Protein AF-T1C3N8-F1 (afdb_monomer_lite)

Secondary structure (DSSP, 8-state):
----HHHHHHHHHHHHHHS-TT--EEEEEE----TT-TTSSTTTSHHHHHHHHT-TTEEEEEEPTT-GGG-HHHHHHHHHIIIIITT---SSHHHHHHHHHHHHHHHTTSPPP-

Organism: NCBI:txid410659

pLDDT: mean 84.7, std 13.04, range [49.56, 96.69]

Sequence (114 aa):
QRHTHAEWLKFLRKIDRETPKDRTLHLIADHYDRRKSPWDATHKHPAAQEWLTKHPRFNMHFTPTSASWLNMVERFFRDITTERLRRGVFTSVSELVAAIDAYVAHHNTDPKPF

Structure (mmCIF, N/CA/C/O backbone):
data_AF-T1C3N8-F1
#
_entry.id   AF-T1C3N8-F1
#
loop_
_atom_site.group_PDB
_atom_site.id
_atom_site.type_symbol
_atom_site.label_atom_id
_atom_site.label_alt_id
_atom_site.label_comp_id
_atom_site.label_asym_id
_atom_site.label_entity_id
_atom_site.label_seq_id
_atom_site.pdbx_PDB_ins_code
_atom_site.Cartn_x
_atom_site.Cartn_y
_atom_site.Cartn_z
_atom_site.occupancy
_atom_site.B_iso_or_equiv
_atom_site.auth_seq_id
_atom_site.auth_comp_id
_atom_site.auth_asym_id
_atom_site.auth_atom_id
_atom_site.pdbx_PDB_model_num
ATOM 1 N N . GLN A 1 1 ? 8.942 10.119 9.741 1.00 51.97 1 GLN A N 1
ATOM 2 C CA . GLN A 1 1 ? 9.191 8.914 8.920 1.00 51.97 1 GLN A CA 1
ATOM 3 C C . GLN A 1 1 ? 9.362 9.372 7.472 1.00 51.97 1 GLN A C 1
ATOM 5 O O . GLN A 1 1 ? 8.547 10.167 7.020 1.00 51.97 1 GLN A O 1
ATOM 10 N N . ARG A 1 2 ? 10.459 9.026 6.785 1.00 55.00 2 ARG A N 1
ATOM 11 C CA . ARG A 1 2 ? 10.688 9.437 5.385 1.00 55.00 2 ARG A CA 1
ATOM 12 C C . ARG A 1 2 ? 10.272 8.283 4.483 1.00 55.00 2 ARG A C 1
ATOM 14 O O . ARG A 1 2 ? 10.898 7.244 4.573 1.00 55.00 2 ARG A O 1
ATOM 21 N N . HIS A 1 3 ? 9.277 8.485 3.623 1.00 65.88 3 HIS A N 1
ATOM 22 C CA . HIS A 1 3 ? 8.924 7.520 2.580 1.00 65.88 3 HIS A CA 1
ATOM 23 C C . HIS A 1 3 ? 10.045 7.475 1.535 1.00 65.88 3 HIS A C 1
ATOM 25 O O . HIS A 1 3 ? 10.221 8.434 0.778 1.00 65.88 3 HIS A O 1
ATOM 31 N N . THR A 1 4 ? 10.833 6.401 1.531 1.00 80.19 4 THR A N 1
ATOM 32 C CA . THR A 1 4 ? 11.994 6.241 0.639 1.00 80.19 4 THR A CA 1
ATOM 33 C C . THR A 1 4 ? 11.698 5.319 -0.545 1.00 80.19 4 THR A C 1
ATOM 35 O O . THR A 1 4 ? 10.817 4.461 -0.494 1.00 80.19 4 THR A O 1
ATOM 38 N N . HIS A 1 5 ? 12.482 5.443 -1.620 1.00 80.38 5 HIS A N 1
ATOM 39 C CA . HIS A 1 5 ? 12.428 4.497 -2.743 1.00 80.38 5 HIS A CA 1
ATOM 40 C C . HIS A 1 5 ? 12.791 3.061 -2.307 1.00 80.38 5 HIS A C 1
ATOM 42 O O . HIS A 1 5 ? 12.305 2.094 -2.889 1.00 80.38 5 HIS A O 1
ATOM 48 N N . ALA A 1 6 ? 13.614 2.907 -1.262 1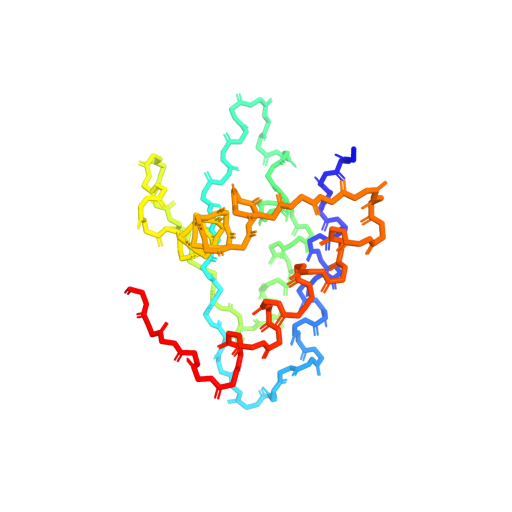.00 85.00 6 ALA A N 1
ATOM 49 C CA . ALA A 1 6 ? 13.992 1.608 -0.713 1.00 85.00 6 ALA A CA 1
ATOM 50 C C . ALA A 1 6 ? 12.799 0.890 -0.059 1.00 85.00 6 ALA A C 1
ATOM 52 O O . ALA A 1 6 ? 12.607 -0.309 -0.271 1.00 85.00 6 ALA A O 1
ATOM 53 N N . GLU A 1 7 ? 11.967 1.621 0.688 1.00 85.56 7 GLU A N 1
ATOM 54 C CA . GLU A 1 7 ? 10.720 1.094 1.254 1.00 85.56 7 GLU A CA 1
ATOM 55 C C . GLU A 1 7 ? 9.713 0.745 0.158 1.00 85.56 7 GLU A C 1
ATOM 57 O O . GLU A 1 7 ? 9.102 -0.322 0.214 1.00 85.56 7 GLU A O 1
ATOM 62 N N . TRP A 1 8 ? 9.602 1.583 -0.878 1.00 86.25 8 TRP A N 1
ATOM 63 C CA . TRP A 1 8 ? 8.763 1.296 -2.043 1.00 86.25 8 TRP A CA 1
ATOM 64 C C . TRP A 1 8 ? 9.177 -0.005 -2.743 1.00 86.25 8 TRP A C 1
ATOM 66 O O . TRP A 1 8 ? 8.357 -0.893 -2.962 1.00 86.25 8 TRP A O 1
ATOM 76 N N . LEU A 1 9 ? 10.472 -0.188 -3.003 1.00 91.12 9 LEU A N 1
ATOM 77 C CA . LEU A 1 9 ? 10.997 -1.432 -3.569 1.00 91.12 9 LEU A CA 1
ATOM 78 C C . LEU A 1 9 ? 10.781 -2.641 -2.649 1.00 91.12 9 LEU A C 1
ATOM 80 O O . LEU A 1 9 ? 10.482 -3.737 -3.123 1.00 91.12 9 LEU A O 1
ATOM 84 N N . LYS A 1 10 ? 10.929 -2.473 -1.327 1.00 92.56 10 LYS A N 1
ATOM 85 C CA . LYS A 1 10 ? 10.626 -3.533 -0.352 1.00 92.56 10 LYS A CA 1
ATOM 86 C C . LYS A 1 10 ? 9.151 -3.934 -0.422 1.00 92.56 10 LYS A C 1
ATOM 88 O O . LYS A 1 10 ? 8.852 -5.123 -0.336 1.00 92.56 10 LYS A O 1
ATOM 93 N N . PHE A 1 11 ? 8.259 -2.967 -0.613 1.00 90.69 11 PHE A N 1
ATOM 94 C CA . PHE A 1 11 ? 6.831 -3.201 -0.778 1.00 90.69 11 PHE A CA 1
ATOM 95 C C . PHE A 1 11 ? 6.507 -3.925 -2.092 1.00 90.69 11 PHE A C 1
ATOM 97 O O . PHE A 1 11 ? 5.845 -4.958 -2.055 1.00 90.69 11 PHE A O 1
ATOM 104 N N . LEU A 1 12 ? 7.059 -3.484 -3.226 1.00 93.50 12 LEU A N 1
ATOM 105 C CA . LEU A 1 12 ? 6.882 -4.169 -4.513 1.00 93.50 12 LEU A CA 1
ATOM 106 C C . LEU A 1 12 ? 7.356 -5.630 -4.467 1.00 93.50 12 LEU A C 1
ATOM 108 O O . LEU A 1 12 ? 6.638 -6.533 -4.892 1.00 93.50 12 LEU A O 1
ATOM 112 N N . ARG A 1 13 ? 8.518 -5.891 -3.853 1.00 95.44 13 ARG A N 1
ATOM 113 C CA . ARG A 1 13 ? 9.018 -7.260 -3.633 1.00 95.44 13 ARG A CA 1
ATOM 114 C C . ARG A 1 13 ? 8.119 -8.091 -2.717 1.00 95.44 13 ARG A C 1
ATOM 116 O O . ARG A 1 13 ? 8.030 -9.304 -2.888 1.00 95.44 13 ARG A O 1
ATOM 123 N N . LYS A 1 14 ? 7.478 -7.463 -1.726 1.00 96.25 14 LYS A N 1
ATOM 124 C CA . LYS A 1 14 ? 6.507 -8.134 -0.853 1.00 96.25 14 LYS A CA 1
ATOM 125 C C . LYS A 1 14 ? 5.285 -8.575 -1.661 1.00 96.25 14 LYS A C 1
ATOM 127 O O . LYS A 1 14 ? 4.956 -9.756 -1.624 1.00 96.25 14 LYS A O 1
ATOM 132 N N . ILE A 1 15 ? 4.694 -7.664 -2.440 1.00 94.94 15 ILE A N 1
ATOM 133 C CA . ILE A 1 15 ? 3.564 -7.970 -3.332 1.00 94.94 15 ILE A CA 1
ATOM 134 C C . ILE A 1 15 ? 3.941 -9.086 -4.304 1.00 94.94 15 ILE A C 1
ATOM 136 O O . ILE A 1 15 ? 3.178 -10.032 -4.479 1.00 94.94 15 ILE A O 1
ATOM 140 N N . ASP A 1 16 ? 5.127 -9.013 -4.913 1.00 95.50 16 ASP A N 1
ATOM 141 C CA . ASP A 1 16 ? 5.554 -10.028 -5.872 1.00 95.50 16 ASP A CA 1
ATOM 142 C C . ASP A 1 16 ? 5.636 -11.429 -5.247 1.00 95.50 16 ASP A C 1
ATOM 144 O O . ASP A 1 16 ? 5.314 -12.418 -5.903 1.00 95.50 16 ASP A O 1
ATOM 148 N N . ARG A 1 17 ? 6.052 -11.531 -3.983 1.00 96.44 17 ARG A N 1
ATOM 149 C CA . ARG A 1 17 ? 6.125 -12.806 -3.259 1.00 96.44 17 ARG A CA 1
ATOM 150 C C . ARG A 1 17 ? 4.752 -13.321 -2.824 1.00 96.44 17 ARG A C 1
ATOM 152 O O . ARG A 1 17 ? 4.545 -14.527 -2.825 1.00 96.44 17 ARG A O 1
ATOM 159 N N . GLU A 1 18 ? 3.857 -12.429 -2.416 1.00 96.31 18 GLU A N 1
ATOM 160 C CA . GLU A 1 18 ? 2.587 -12.785 -1.762 1.00 96.31 18 GLU A CA 1
ATOM 161 C C . GLU A 1 18 ? 1.418 -12.955 -2.741 1.00 96.31 18 GLU A C 1
ATOM 163 O O . GLU A 1 18 ? 0.344 -13.400 -2.349 1.00 96.31 18 GLU A O 1
ATOM 168 N N . THR A 1 19 ? 1.623 -12.646 -4.021 1.00 95.44 19 THR A N 1
ATOM 169 C CA . THR A 1 19 ? 0.621 -12.829 -5.078 1.00 95.44 19 THR A CA 1
ATOM 170 C C . THR A 1 19 ? 0.979 -14.008 -5.990 1.00 95.44 19 THR A C 1
ATOM 172 O O . THR A 1 19 ? 2.162 -14.196 -6.301 1.00 95.44 19 THR A O 1
ATOM 175 N N . PRO A 1 20 ? -0.009 -14.787 -6.479 1.00 96.12 20 PRO A N 1
ATOM 176 C CA . PRO A 1 20 ? 0.242 -15.862 -7.439 1.00 96.12 20 PRO A CA 1
ATOM 177 C C . PRO A 1 20 ? 1.000 -15.362 -8.677 1.00 96.12 20 PRO A C 1
ATOM 179 O O . PRO A 1 20 ? 0.734 -14.265 -9.177 1.00 96.12 20 PRO A O 1
ATOM 182 N N . LYS A 1 21 ? 1.982 -16.140 -9.150 1.00 93.94 21 LYS A N 1
ATOM 183 C CA . LYS A 1 21 ? 2.936 -15.718 -10.196 1.00 93.94 21 LYS A CA 1
ATOM 184 C C . LYS A 1 21 ? 2.318 -15.590 -11.590 1.00 93.94 21 LYS A C 1
ATOM 186 O O . LYS A 1 21 ? 2.826 -14.827 -12.402 1.00 93.94 21 LYS A O 1
ATOM 191 N N . ASP A 1 22 ? 1.223 -16.296 -11.836 1.00 95.00 22 ASP A N 1
ATOM 192 C CA . ASP A 1 22 ? 0.442 -16.307 -13.076 1.00 95.00 22 ASP A CA 1
ATOM 193 C C . ASP A 1 22 ? -0.496 -15.096 -13.219 1.00 95.00 22 ASP A C 1
ATOM 195 O O . ASP A 1 22 ? -1.171 -14.946 -14.236 1.00 95.00 22 ASP A O 1
ATOM 199 N N . ARG A 1 23 ? -0.554 -14.214 -12.213 1.00 95.38 23 ARG A N 1
ATOM 200 C CA . ARG A 1 23 ? -1.441 -13.048 -12.216 1.00 95.38 23 ARG A CA 1
ATOM 201 C C . ARG A 1 23 ? -0.723 -11.785 -12.666 1.00 95.38 23 ARG A C 1
ATOM 203 O O . ARG A 1 23 ? 0.347 -11.438 -12.155 1.00 95.38 23 ARG A O 1
ATOM 210 N N . THR A 1 24 ? -1.389 -11.066 -13.563 1.00 96.69 24 THR A N 1
ATOM 211 C CA . THR A 1 24 ? -1.109 -9.661 -13.854 1.00 96.69 24 THR A CA 1
ATOM 212 C C . THR A 1 24 ? -1.594 -8.802 -12.693 1.00 96.69 24 THR A C 1
ATOM 214 O O . THR A 1 24 ? -2.717 -8.953 -12.214 1.00 96.69 24 THR A O 1
ATOM 217 N N . LEU A 1 25 ? -0.744 -7.890 -12.241 1.00 96.06 25 LEU A N 1
ATOM 218 C CA . LEU A 1 25 ? -0.988 -6.998 -11.121 1.00 96.06 25 LEU A CA 1
ATOM 219 C C . LEU A 1 25 ? -1.171 -5.578 -11.643 1.00 96.06 25 LEU A C 1
ATOM 221 O O . LEU A 1 25 ? -0.283 -5.030 -12.291 1.00 96.06 25 LEU A O 1
ATOM 225 N N . HIS A 1 26 ? -2.316 -4.978 -11.335 1.00 93.06 26 HIS A N 1
ATOM 226 C CA . HIS A 1 26 ? -2.603 -3.578 -11.625 1.00 93.06 26 HIS A CA 1
ATOM 227 C C . HIS A 1 26 ? -2.507 -2.797 -10.319 1.00 93.06 26 HIS A C 1
ATOM 229 O O . HIS A 1 26 ? -3.356 -2.941 -9.442 1.00 93.06 26 HIS A O 1
ATOM 235 N N . LEU A 1 27 ? -1.450 -2.002 -10.167 1.00 90.06 27 LEU A N 1
ATOM 236 C CA . LEU A 1 27 ? -1.238 -1.183 -8.980 1.00 90.06 27 LEU A CA 1
ATOM 237 C C . LEU A 1 27 ? -1.717 0.226 -9.273 1.00 90.06 27 LEU A C 1
ATOM 239 O O . LEU A 1 27 ? -1.170 0.893 -10.145 1.00 90.06 27 LEU A O 1
ATOM 243 N N . ILE A 1 28 ? -2.723 0.670 -8.531 1.00 86.06 28 ILE A N 1
ATOM 244 C CA . ILE A 1 28 ? -3.217 2.041 -8.588 1.00 86.06 28 ILE A CA 1
ATOM 245 C C . ILE A 1 28 ? -2.562 2.797 -7.434 1.00 86.06 28 ILE A C 1
ATOM 247 O O . ILE A 1 28 ? -2.764 2.450 -6.272 1.00 86.06 28 ILE A O 1
ATOM 251 N N . ALA A 1 29 ? -1.751 3.797 -7.755 1.00 83.19 29 ALA A N 1
ATOM 252 C CA . ALA A 1 29 ? -1.086 4.665 -6.791 1.00 83.19 29 ALA A CA 1
ATOM 253 C C . ALA A 1 29 ? -1.519 6.118 -7.005 1.00 83.19 29 ALA A C 1
ATOM 255 O O . ALA A 1 29 ? -1.961 6.498 -8.090 1.00 83.19 29 ALA A O 1
ATOM 256 N N . ASP A 1 30 ? -1.391 6.954 -5.981 1.00 77.38 30 ASP A N 1
ATOM 257 C CA . ASP A 1 30 ? -1.602 8.384 -6.144 1.00 77.38 30 ASP A CA 1
ATOM 258 C C . ASP A 1 30 ? -0.450 9.015 -6.941 1.00 77.38 30 ASP A C 1
ATOM 260 O O . ASP A 1 30 ? 0.715 8.613 -6.832 1.00 77.38 30 ASP A O 1
ATOM 264 N N . HIS A 1 31 ? -0.754 10.018 -7.772 1.00 69.62 31 HIS A N 1
ATOM 265 C CA . HIS A 1 31 ? 0.289 10.836 -8.392 1.00 69.62 31 HIS A CA 1
ATOM 266 C C . HIS A 1 31 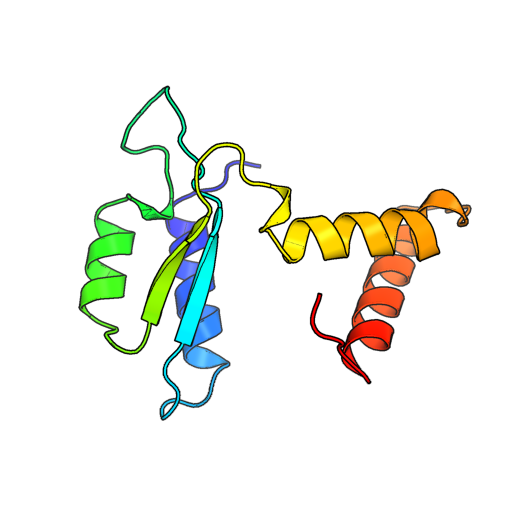? 0.872 11.786 -7.338 1.00 69.62 31 HIS A C 1
ATOM 268 O O . HIS A 1 31 ? 0.564 12.979 -7.281 1.00 69.62 31 HIS A O 1
ATOM 274 N N . TYR A 1 32 ? 1.711 11.230 -6.464 1.00 63.22 32 TYR A N 1
ATOM 275 C CA . TYR A 1 32 ? 2.457 11.989 -5.474 1.00 63.22 32 TYR A CA 1
ATOM 276 C C . TYR A 1 32 ? 3.562 12.799 -6.168 1.00 63.22 32 TYR A C 1
ATOM 278 O O . TYR A 1 32 ? 4.718 12.381 -6.272 1.00 63.22 32 TYR A O 1
ATOM 286 N N . ASP A 1 33 ? 3.183 13.964 -6.692 1.00 55.94 33 ASP A N 1
ATOM 287 C CA . ASP A 1 33 ? 4.099 14.928 -7.289 1.00 55.94 33 ASP A CA 1
ATOM 288 C C . ASP A 1 33 ? 4.668 15.853 -6.211 1.00 55.94 33 ASP A C 1
ATOM 290 O O . ASP A 1 33 ? 4.083 16.877 -5.833 1.00 55.94 33 ASP A O 1
ATOM 294 N N . ARG A 1 34 ? 5.847 15.502 -5.693 1.00 55.09 34 ARG A N 1
ATOM 295 C CA . 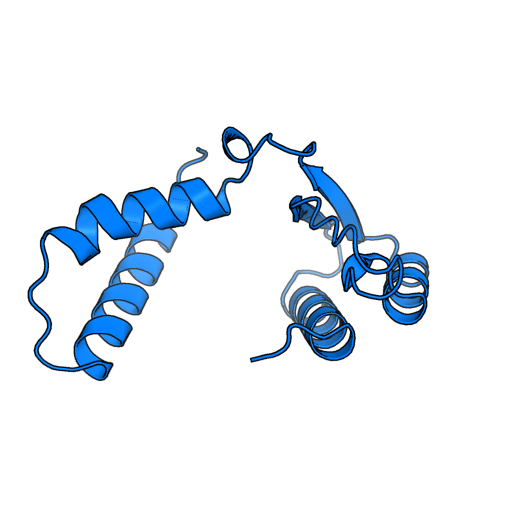ARG A 1 34 ? 6.656 16.483 -4.977 1.00 55.09 34 ARG A CA 1
ATOM 296 C C . ARG A 1 34 ? 7.213 17.460 -6.002 1.00 55.09 34 ARG A C 1
ATOM 298 O O . ARG A 1 34 ? 8.307 17.262 -6.519 1.00 55.09 34 ARG A O 1
ATOM 305 N N . ARG A 1 35 ? 6.536 18.603 -6.136 1.00 51.66 35 ARG A N 1
ATOM 306 C CA . ARG A 1 35 ? 7.000 19.825 -6.831 1.00 51.66 35 ARG A CA 1
ATOM 307 C C . ARG A 1 35 ? 8.381 20.352 -6.380 1.00 51.66 35 ARG A C 1
ATOM 309 O O . ARG A 1 35 ? 8.775 21.439 -6.778 1.00 51.66 35 ARG A O 1
ATOM 316 N N . LYS A 1 36 ? 9.100 19.638 -5.506 1.00 50.94 36 LYS A N 1
ATOM 317 C CA . LYS A 1 36 ? 10.410 20.012 -4.970 1.00 50.94 36 LYS A CA 1
ATOM 318 C C . LYS A 1 36 ? 11.575 19.209 -5.562 1.00 50.94 36 LYS A C 1
ATOM 320 O O . LYS A 1 36 ? 12.686 19.720 -5.518 1.00 50.94 36 LYS A O 1
ATOM 325 N N . SER A 1 37 ? 11.353 18.021 -6.140 1.00 51.38 37 SER A N 1
ATOM 326 C CA . SER A 1 37 ? 12.404 17.270 -6.848 1.00 51.38 37 SER A CA 1
ATOM 327 C C . SER A 1 37 ? 11.833 16.065 -7.615 1.00 51.38 37 SER A C 1
ATOM 329 O O . SER A 1 37 ? 11.102 15.268 -7.019 1.00 51.38 37 SER A O 1
ATOM 331 N N . PRO A 1 38 ? 12.215 15.845 -8.890 1.00 52.69 38 PRO A N 1
ATOM 332 C CA . PRO A 1 38 ? 11.831 14.646 -9.643 1.00 52.69 38 PRO A CA 1
ATOM 333 C C . PRO A 1 38 ? 12.346 13.335 -9.014 1.00 52.69 38 PRO A C 1
ATOM 335 O O . PRO A 1 38 ? 11.813 12.267 -9.308 1.00 52.69 38 PRO A O 1
ATOM 338 N N . TRP A 1 39 ? 13.326 13.408 -8.106 1.00 49.56 39 TRP A N 1
ATOM 339 C CA . TRP A 1 39 ? 13.894 12.261 -7.386 1.00 49.56 39 TRP A CA 1
ATOM 340 C C . TRP A 1 39 ? 13.156 11.917 -6.085 1.00 49.56 39 TRP A C 1
ATOM 342 O O . TRP A 1 39 ? 13.365 10.839 -5.527 1.00 49.56 39 TRP A O 1
ATOM 352 N N . ASP A 1 40 ? 12.278 12.804 -5.601 1.00 54.84 40 ASP A N 1
ATOM 353 C CA . ASP A 1 40 ? 11.583 12.616 -4.322 1.00 54.84 40 ASP A CA 1
ATOM 354 C C . ASP A 1 40 ? 10.280 11.813 -4.451 1.00 54.84 40 ASP A C 1
ATOM 356 O O . ASP A 1 40 ? 9.664 11.465 -3.437 1.00 54.84 40 ASP A O 1
ATOM 360 N N . ALA A 1 41 ? 9.849 11.521 -5.681 1.00 66.25 41 ALA A N 1
ATOM 361 C CA . ALA A 1 41 ? 8.752 10.606 -5.955 1.00 66.25 41 ALA A CA 1
ATOM 362 C C . ALA A 1 41 ? 9.295 9.169 -5.977 1.00 66.25 41 ALA A C 1
ATOM 364 O O . ALA A 1 41 ? 9.994 8.755 -6.902 1.00 66.25 41 ALA A O 1
ATOM 365 N N . THR A 1 42 ? 8.965 8.390 -4.946 1.00 74.88 42 THR A N 1
ATOM 366 C CA . THR A 1 42 ? 9.490 7.030 -4.718 1.00 74.88 42 THR A CA 1
ATOM 367 C C . THR A 1 42 ? 9.274 6.079 -5.898 1.00 74.88 42 THR A C 1
ATOM 369 O O . THR A 1 42 ? 10.131 5.238 -6.165 1.00 74.88 42 THR A O 1
ATOM 372 N N . HIS A 1 43 ? 8.172 6.246 -6.634 1.00 74.00 43 HIS A N 1
ATOM 373 C CA . HIS A 1 43 ? 7.843 5.462 -7.824 1.00 74.00 43 HIS A CA 1
ATOM 374 C C . HIS A 1 43 ? 8.544 5.953 -9.103 1.00 74.00 43 HIS A C 1
ATOM 376 O O . HIS A 1 43 ? 8.652 5.179 -10.047 1.00 74.00 43 HIS A O 1
ATOM 382 N N . LYS A 1 44 ? 9.049 7.195 -9.155 1.00 76.81 44 LYS A N 1
ATOM 383 C CA . LYS A 1 44 ? 9.800 7.741 -10.308 1.00 76.81 44 LYS A CA 1
ATOM 384 C C . LYS A 1 44 ? 11.310 7.497 -10.202 1.00 76.81 44 LYS A C 1
ATOM 386 O O . LYS A 1 44 ? 12.038 7.721 -11.163 1.00 76.81 44 LYS A O 1
ATOM 391 N N . HIS A 1 45 ? 11.789 7.022 -9.051 1.00 84.31 45 HIS A N 1
ATOM 392 C CA . HIS A 1 45 ? 13.207 6.760 -8.821 1.00 84.31 45 HIS A CA 1
ATOM 393 C C . HIS A 1 45 ? 13.761 5.701 -9.803 1.00 84.31 45 HIS A C 1
ATOM 395 O O . HIS A 1 45 ? 13.113 4.664 -9.978 1.00 84.31 45 HIS A O 1
ATOM 401 N N . PRO A 1 46 ? 14.973 5.872 -10.375 1.00 88.19 46 PRO A N 1
ATOM 402 C CA . PRO A 1 46 ? 15.528 4.955 -11.378 1.00 88.19 46 PRO A CA 1
ATOM 403 C C . PRO A 1 46 ? 15.535 3.489 -10.950 1.00 88.19 46 PRO A C 1
ATOM 405 O O . PRO A 1 46 ? 15.086 2.632 -11.695 1.00 88.19 46 PRO A O 1
ATOM 408 N N . ALA A 1 47 ? 15.946 3.204 -9.711 1.00 88.94 47 ALA A N 1
ATOM 409 C CA . ALA A 1 47 ? 15.941 1.837 -9.183 1.00 88.94 47 ALA A CA 1
ATOM 410 C C . ALA A 1 47 ? 14.532 1.207 -9.122 1.00 88.94 47 ALA A C 1
ATOM 412 O O . ALA A 1 47 ? 14.387 -0.002 -9.285 1.00 88.94 47 ALA A O 1
ATOM 413 N N . ALA A 1 48 ? 13.488 2.011 -8.881 1.00 88.19 48 ALA A N 1
ATOM 414 C CA . ALA A 1 48 ? 12.106 1.533 -8.902 1.00 88.19 48 ALA A CA 1
ATOM 415 C C . ALA A 1 48 ? 11.639 1.2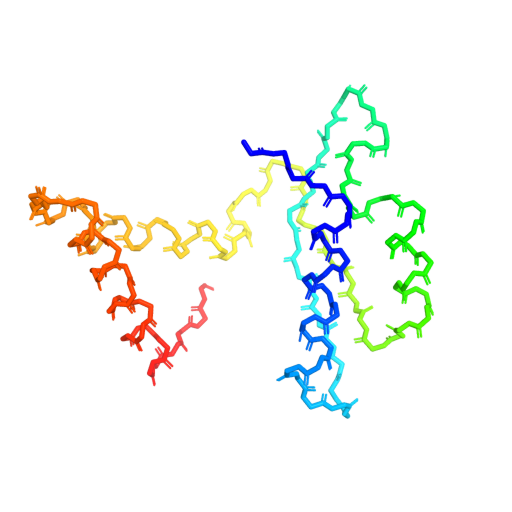58 -10.338 1.00 88.19 48 ALA A C 1
ATOM 417 O O . ALA A 1 48 ? 11.037 0.218 -10.590 1.00 88.19 48 ALA A O 1
ATOM 418 N N . GLN A 1 49 ? 11.971 2.150 -11.274 1.00 90.00 49 GLN A N 1
ATOM 419 C CA . GLN A 1 49 ? 11.668 1.990 -12.699 1.00 90.00 49 GLN A CA 1
ATOM 420 C C . GLN A 1 49 ? 12.381 0.771 -13.299 1.00 90.00 49 GLN A C 1
ATOM 422 O O . GLN A 1 49 ? 11.748 -0.055 -13.946 1.00 90.00 49 GLN A O 1
ATOM 427 N N . GLU A 1 50 ? 13.671 0.591 -13.010 1.00 93.62 50 GLU A N 1
ATOM 428 C CA . GLU A 1 50 ? 14.449 -0.568 -13.457 1.00 93.62 50 GLU A CA 1
ATOM 429 C C . GLU A 1 50 ? 13.856 -1.884 -12.940 1.00 93.62 50 GLU A C 1
ATOM 431 O O . GLU A 1 50 ? 13.752 -2.864 -13.681 1.00 93.62 50 GLU A O 1
ATOM 436 N N . TRP A 1 51 ? 13.435 -1.911 -11.671 1.00 94.56 51 TRP A N 1
ATOM 437 C CA . TRP A 1 51 ? 12.768 -3.079 -11.110 1.00 94.56 51 TRP A CA 1
ATOM 438 C C . TRP A 1 51 ? 11.447 -3.361 -11.832 1.00 94.56 51 TRP A C 1
ATOM 440 O O . TRP A 1 51 ? 11.222 -4.502 -12.221 1.00 94.56 51 TRP A O 1
ATOM 450 N N . LEU A 1 52 ? 10.610 -2.348 -12.073 1.00 93.62 52 LEU A N 1
ATOM 451 C CA . LEU A 1 52 ? 9.335 -2.517 -12.782 1.00 93.62 52 LEU A CA 1
ATOM 452 C C . LEU A 1 52 ? 9.532 -3.035 -14.215 1.00 93.62 52 LEU A C 1
ATOM 454 O O . LEU A 1 52 ? 8.843 -3.970 -14.612 1.00 93.62 52 LEU A O 1
ATOM 458 N N . THR A 1 53 ? 10.531 -2.538 -14.952 1.00 94.25 53 THR A N 1
ATOM 459 C CA . THR A 1 53 ? 10.877 -3.045 -16.296 1.00 94.25 53 THR A CA 1
ATOM 460 C C . THR A 1 53 ? 11.244 -4.532 -16.282 1.00 94.25 53 THR A C 1
ATOM 462 O O . THR A 1 53 ? 10.917 -5.265 -17.212 1.00 94.25 53 THR A O 1
ATOM 465 N N . LYS A 1 54 ? 11.894 -5.006 -15.212 1.00 96.12 54 LYS A N 1
ATOM 466 C CA . LYS A 1 54 ? 12.246 -6.424 -15.025 1.00 96.12 54 LYS A CA 1
ATOM 467 C C . LYS A 1 54 ? 11.061 -7.297 -14.581 1.00 96.12 54 LYS A C 1
ATOM 469 O O . LYS A 1 54 ? 11.194 -8.517 -14.567 1.00 96.12 54 LYS A O 1
ATOM 474 N N . HIS A 1 55 ? 9.920 -6.705 -14.219 1.00 96.00 55 HIS A N 1
ATOM 475 C CA . HIS A 1 55 ? 8.743 -7.406 -13.697 1.00 96.00 55 HIS A CA 1
ATOM 476 C C . HIS A 1 55 ? 7.484 -7.021 -14.500 1.00 96.00 55 HIS A C 1
ATOM 478 O O . HIS A 1 55 ? 6.595 -6.358 -13.964 1.00 96.00 55 HIS A O 1
ATOM 484 N N . PRO A 1 56 ? 7.348 -7.480 -15.763 1.00 95.44 56 PRO A N 1
ATOM 485 C CA . PRO A 1 56 ? 6.300 -7.026 -16.690 1.00 95.44 56 PRO A CA 1
ATOM 486 C C . PRO A 1 56 ? 4.866 -7.365 -16.251 1.00 95.44 56 PRO A C 1
ATOM 488 O O . PRO A 1 56 ? 3.907 -6.832 -16.799 1.00 95.44 56 PRO A O 1
ATOM 491 N N . ARG A 1 57 ? 4.694 -8.230 -15.242 1.00 96.31 57 ARG A N 1
ATOM 492 C CA . ARG A 1 57 ? 3.381 -8.497 -14.638 1.00 96.31 57 ARG A CA 1
ATOM 493 C C . ARG A 1 57 ? 2.856 -7.331 -13.792 1.00 96.31 57 ARG A C 1
ATOM 495 O O . ARG A 1 57 ? 1.683 -7.350 -13.444 1.00 96.31 57 ARG A O 1
ATOM 502 N N . PHE A 1 58 ? 3.692 -6.350 -13.444 1.00 96.62 58 PHE A N 1
ATOM 503 C CA . PHE A 1 58 ? 3.306 -5.156 -12.689 1.00 96.62 58 PHE A CA 1
ATOM 504 C C . PHE A 1 58 ? 2.953 -4.011 -13.645 1.00 96.62 58 PHE A C 1
ATOM 506 O O . PHE A 1 58 ? 3.819 -3.468 -14.324 1.00 96.62 58 PHE A O 1
ATOM 513 N N . ASN A 1 59 ? 1.688 -3.594 -13.643 1.00 94.06 59 ASN A N 1
ATOM 514 C CA . ASN A 1 59 ? 1.189 -2.441 -14.385 1.00 94.06 59 ASN A CA 1
ATOM 515 C C . ASN A 1 59 ? 0.850 -1.316 -13.404 1.00 94.06 59 ASN A C 1
ATOM 517 O O . ASN A 1 59 ? -0.083 -1.444 -12.610 1.00 94.06 59 ASN A O 1
ATOM 521 N N . MET A 1 60 ? 1.612 -0.224 -13.456 1.00 90.19 60 MET A N 1
ATOM 522 C CA . MET A 1 60 ? 1.387 0.954 -12.617 1.00 90.19 60 MET A CA 1
ATOM 523 C C . MET A 1 60 ? 0.366 1.893 -13.264 1.00 90.19 60 MET A C 1
ATOM 525 O O . MET A 1 60 ? 0.541 2.318 -14.403 1.00 90.19 60 MET A O 1
ATOM 529 N N . HIS A 1 61 ? -0.651 2.270 -12.498 1.00 87.69 61 HIS A N 1
ATOM 530 C CA . HIS A 1 61 ? -1.648 3.283 -12.828 1.00 87.69 61 HIS A CA 1
ATOM 531 C C . HIS A 1 61 ? -1.557 4.389 -11.786 1.00 87.69 61 HIS A C 1
ATOM 533 O O . HIS A 1 61 ? -1.484 4.107 -10.591 1.00 87.69 61 HIS A O 1
ATOM 539 N N . PHE A 1 62 ? -1.568 5.644 -12.223 1.00 83.00 62 PHE A N 1
ATOM 540 C CA . PHE A 1 62 ? -1.517 6.785 -11.315 1.00 83.00 62 PHE A CA 1
ATOM 541 C C . PHE A 1 62 ? -2.817 7.573 -11.399 1.00 83.00 62 PHE A C 1
ATOM 543 O O . PHE A 1 62 ? -3.275 7.889 -12.499 1.00 83.00 62 PHE A O 1
ATOM 550 N N . THR A 1 63 ? -3.421 7.889 -10.253 1.00 81.06 63 THR A N 1
ATOM 551 C CA . THR A 1 63 ? -4.596 8.767 -10.238 1.00 81.06 63 THR A CA 1
ATOM 552 C C . THR A 1 63 ? -4.199 10.172 -10.706 1.00 81.06 63 THR A C 1
ATOM 554 O O . THR A 1 63 ? -3.100 10.633 -10.387 1.00 81.06 63 THR A O 1
ATOM 557 N N . PRO A 1 64 ? -5.054 10.884 -11.464 1.00 78.62 64 PRO A N 1
ATOM 558 C CA . PRO A 1 64 ? -4.765 12.257 -11.857 1.00 78.62 64 PRO A CA 1
ATOM 559 C C . PRO A 1 64 ? -4.514 13.158 -10.642 1.00 78.62 64 PRO A C 1
ATOM 561 O O . PRO A 1 64 ? -5.124 12.988 -9.582 1.00 78.62 64 PRO A O 1
ATOM 564 N N . THR A 1 65 ? -3.649 14.161 -10.806 1.00 73.69 65 THR A N 1
ATOM 565 C CA . THR A 1 65 ? -3.439 15.188 -9.778 1.00 73.69 65 THR A CA 1
ATOM 566 C C . THR A 1 65 ? -4.781 15.808 -9.379 1.00 73.69 65 THR A C 1
ATOM 568 O O . THR A 1 65 ? -5.591 16.152 -10.238 1.00 73.69 65 THR A O 1
ATOM 571 N N . SER A 1 66 ? -5.008 15.957 -8.071 1.00 69.81 66 SER A N 1
ATOM 572 C CA . SER A 1 66 ? -6.259 16.476 -7.490 1.00 69.81 66 SER A CA 1
ATOM 573 C C . SER A 1 66 ? -7.496 15.576 -7.662 1.00 69.81 66 SER A C 1
ATOM 575 O O . SER A 1 66 ? -8.608 16.027 -7.400 1.00 69.81 66 SER A O 1
ATOM 577 N N . ALA A 1 67 ? -7.333 14.303 -8.043 1.00 73.88 67 ALA A N 1
ATOM 578 C CA . ALA A 1 67 ? -8.425 13.329 -8.138 1.00 73.88 67 ALA A CA 1
ATOM 579 C C . ALA A 1 67 ? -8.433 12.323 -6.969 1.00 73.88 67 ALA A C 1
ATOM 581 O O . ALA A 1 67 ? -8.554 11.116 -7.169 1.00 73.88 67 ALA A O 1
ATOM 582 N N . SER A 1 68 ? -8.334 12.817 -5.730 1.00 67.50 68 SER A N 1
ATOM 583 C CA . SER A 1 68 ? -8.406 12.003 -4.499 1.00 67.50 68 SER A CA 1
ATOM 584 C C . SER A 1 68 ? -9.678 11.152 -4.398 1.00 67.50 68 SER A C 1
ATOM 586 O O . SER A 1 68 ? -9.669 10.065 -3.831 1.00 67.50 68 SER A O 1
ATOM 588 N N . TRP A 1 69 ? -10.777 11.588 -5.017 1.00 69.31 69 TRP A N 1
ATOM 589 C CA . TRP A 1 69 ? -12.038 10.843 -5.056 1.00 69.31 69 TRP A CA 1
ATOM 590 C C . TRP A 1 69 ? -11.953 9.504 -5.813 1.00 69.31 69 TRP A C 1
ATOM 592 O O . TRP A 1 69 ? -12.810 8.645 -5.591 1.00 69.31 69 TRP A O 1
ATOM 602 N N . LEU A 1 70 ? -10.942 9.314 -6.670 1.00 70.94 70 LEU A N 1
ATOM 603 C CA . LEU A 1 70 ? -10.638 8.039 -7.335 1.00 70.94 70 LEU A CA 1
ATOM 604 C C . LEU A 1 70 ? -9.764 7.113 -6.477 1.00 70.94 70 LEU A C 1
ATOM 606 O O . LEU A 1 70 ? -9.602 5.940 -6.807 1.00 70.94 70 LEU A O 1
ATOM 610 N N . ASN A 1 71 ? -9.190 7.612 -5.381 1.00 77.25 71 ASN A N 1
ATOM 611 C CA . ASN A 1 71 ? -8.309 6.831 -4.529 1.00 77.25 71 ASN A CA 1
ATOM 612 C C . ASN A 1 71 ? -9.130 5.968 -3.556 1.00 77.25 71 ASN A C 1
ATOM 614 O O . ASN A 1 71 ? -9.597 6.437 -2.517 1.00 77.25 71 ASN A O 1
ATOM 618 N N . MET A 1 72 ? -9.306 4.686 -3.886 1.00 80.19 72 MET A N 1
ATOM 619 C CA . MET A 1 72 ? -10.044 3.727 -3.048 1.00 80.19 72 MET A CA 1
ATOM 620 C C . MET A 1 72 ? -9.469 3.611 -1.630 1.00 80.19 72 MET A C 1
ATOM 622 O O . MET A 1 72 ? -10.222 3.416 -0.681 1.00 80.19 72 MET A O 1
ATOM 626 N N . VAL A 1 73 ? -8.157 3.800 -1.456 1.00 83.25 73 VAL A N 1
ATOM 627 C CA . VAL A 1 73 ? -7.526 3.767 -0.128 1.00 83.25 73 VAL A CA 1
ATOM 628 C C . VAL A 1 73 ? -7.974 4.958 0.725 1.00 83.25 73 VAL A C 1
ATOM 630 O O . VAL A 1 73 ? -8.225 4.804 1.917 1.00 83.25 73 VAL A O 1
ATOM 633 N N . GLU A 1 74 ? -8.159 6.139 0.129 1.00 82.69 74 GLU A N 1
ATOM 634 C CA . GLU A 1 74 ? -8.708 7.296 0.851 1.00 82.69 74 GLU A CA 1
ATOM 635 C C . GLU A 1 74 ? -10.179 7.095 1.224 1.00 82.69 74 GLU A C 1
ATOM 637 O O . GLU A 1 74 ? -10.604 7.507 2.306 1.00 82.69 74 GLU A O 1
ATOM 642 N N . ARG A 1 75 ? -10.955 6.416 0.367 1.00 85.25 75 ARG A N 1
ATOM 643 C CA . ARG A 1 75 ? -12.332 6.013 0.693 1.00 85.25 75 ARG A CA 1
ATOM 644 C C . ARG A 1 75 ? -12.351 5.046 1.873 1.00 85.25 75 ARG A C 1
ATOM 646 O O . ARG A 1 75 ? -13.063 5.308 2.836 1.00 85.25 75 ARG A O 1
ATOM 653 N N . PHE A 1 76 ? -11.490 4.032 1.857 1.00 88.00 76 PHE A N 1
ATOM 654 C CA . PHE A 1 76 ? -11.315 3.115 2.981 1.00 88.00 76 PHE A CA 1
ATOM 655 C C . PHE A 1 76 ? -10.952 3.854 4.281 1.00 88.00 76 PHE A C 1
ATOM 657 O O . PHE A 1 76 ? -11.555 3.608 5.325 1.00 88.00 76 PHE A O 1
ATOM 664 N N . PHE A 1 77 ? -10.027 4.822 4.230 1.00 88.00 77 PHE A N 1
ATOM 665 C CA . PHE A 1 77 ? -9.671 5.633 5.402 1.00 88.00 77 PHE A CA 1
ATOM 666 C C . PHE A 1 77 ? -10.821 6.503 5.918 1.00 88.00 77 PHE A C 1
ATOM 668 O O . PHE A 1 77 ? -10.967 6.680 7.132 1.00 88.00 77 PHE A O 1
ATOM 675 N N . ARG A 1 78 ? -11.663 7.039 5.032 1.00 89.06 78 ARG A N 1
ATOM 676 C CA . ARG A 1 78 ? -12.879 7.753 5.438 1.00 89.06 78 ARG A CA 1
ATOM 677 C C . ARG A 1 78 ? -13.862 6.818 6.146 1.00 89.06 78 ARG A C 1
ATOM 679 O O . ARG A 1 78 ? -14.449 7.221 7.157 1.00 89.06 78 ARG A O 1
ATOM 686 N N . ASP A 1 79 ? -14.024 5.601 5.644 1.00 90.12 79 ASP A N 1
ATOM 687 C CA . ASP A 1 79 ? -15.015 4.655 6.151 1.00 90.12 79 ASP A CA 1
ATOM 688 C C . ASP A 1 79 ? -14.598 4.131 7.534 1.00 90.12 79 ASP A C 1
ATOM 690 O O . ASP A 1 79 ? -15.346 4.326 8.493 1.00 90.12 79 ASP A O 1
ATOM 694 N N . ILE A 1 80 ? -13.347 3.680 7.720 1.00 92.44 80 ILE A N 1
ATOM 695 C CA . ILE A 1 80 ? -12.835 3.317 9.059 1.00 92.44 80 ILE A CA 1
ATOM 696 C C . ILE A 1 80 ? -12.912 4.492 10.045 1.00 92.44 80 ILE A C 1
ATOM 698 O O . ILE A 1 80 ? -13.250 4.311 11.220 1.00 92.44 80 ILE A O 1
ATOM 702 N N . THR A 1 81 ? -12.664 5.722 9.579 1.00 91.75 81 THR A N 1
ATOM 703 C CA . THR A 1 81 ? -12.775 6.918 10.423 1.00 91.75 81 THR A CA 1
ATOM 704 C C . THR A 1 81 ? -14.206 7.124 10.909 1.00 91.75 81 THR A C 1
ATOM 706 O O . THR A 1 81 ? -14.427 7.406 12.087 1.00 91.75 81 THR A O 1
ATOM 709 N N . THR A 1 82 ? -15.183 6.988 10.016 1.00 92.31 82 THR A N 1
ATOM 710 C CA . THR A 1 82 ? -16.599 7.247 10.309 1.00 92.31 82 THR A CA 1
ATOM 711 C C . THR A 1 82 ? -17.242 6.122 11.112 1.00 92.31 82 THR A C 1
ATOM 713 O O . THR A 1 82 ? -18.023 6.381 12.031 1.00 92.31 82 THR A O 1
ATOM 716 N N . GLU A 1 83 ? -16.918 4.881 10.770 1.00 90.38 83 GLU A N 1
ATOM 717 C CA . GLU A 1 83 ? -17.567 3.686 11.302 1.00 90.38 83 GLU A CA 1
ATOM 718 C C . GLU A 1 83 ? -16.935 3.216 12.609 1.00 90.38 83 GLU A C 1
ATOM 720 O O . GLU A 1 83 ? -17.655 2.771 13.505 1.00 90.38 83 GLU A O 1
ATOM 725 N N . ARG A 1 84 ? -15.608 3.350 12.747 1.00 91.31 84 ARG A N 1
ATOM 726 C CA . ARG A 1 84 ? -14.872 2.835 13.907 1.00 91.31 84 ARG A CA 1
ATOM 727 C C . ARG A 1 84 ? -14.246 3.922 14.769 1.00 91.31 84 ARG A C 1
ATOM 729 O O . ARG A 1 84 ? -14.427 3.892 15.983 1.00 91.31 84 ARG A O 1
ATOM 736 N N . LEU A 1 85 ? -13.520 4.872 14.177 1.00 92.56 85 LEU A N 1
ATOM 737 C CA . LEU A 1 85 ? -12.668 5.775 14.963 1.00 92.56 85 LEU A CA 1
ATOM 738 C C . LEU A 1 85 ? -13.448 6.897 15.654 1.00 92.56 85 LEU A C 1
ATOM 740 O O . LEU A 1 85 ? -13.268 7.113 16.845 1.00 92.56 85 LEU A O 1
ATOM 744 N N . ARG A 1 86 ? -14.352 7.588 14.947 1.00 91.81 86 ARG A N 1
ATOM 745 C CA . ARG A 1 86 ? -15.138 8.705 15.515 1.00 91.81 86 ARG A CA 1
ATOM 746 C C . ARG A 1 86 ? -16.147 8.278 16.581 1.00 91.81 86 ARG A C 1
ATOM 748 O O . ARG A 1 86 ? -16.608 9.118 17.344 1.00 91.81 86 ARG A O 1
ATOM 755 N N . ARG A 1 87 ? -16.522 6.998 16.596 1.00 87.38 87 ARG A N 1
ATOM 756 C CA . ARG A 1 87 ? -17.490 6.419 17.542 1.00 87.38 87 ARG A CA 1
ATOM 757 C C . ARG A 1 87 ? -16.812 5.679 18.697 1.00 87.38 87 ARG A C 1
ATOM 759 O O . ARG A 1 87 ? -17.502 5.235 19.608 1.00 87.38 87 ARG A O 1
ATOM 766 N N . GLY A 1 88 ? -15.491 5.506 18.638 1.00 86.81 88 GLY A N 1
ATOM 767 C CA . GLY A 1 88 ? -14.707 4.821 19.656 1.00 86.81 88 GLY A CA 1
ATOM 768 C C . GLY A 1 88 ? -14.111 5.792 20.670 1.00 86.81 88 GLY A C 1
ATOM 769 O O . GLY A 1 88 ? -13.731 6.911 20.332 1.00 86.81 88 GLY A O 1
ATOM 770 N N . VAL A 1 89 ? -13.993 5.336 21.913 1.00 90.81 89 VAL A N 1
ATOM 771 C CA . VAL A 1 89 ? -13.150 5.959 22.935 1.00 90.81 89 VAL A CA 1
ATOM 772 C C . VAL A 1 89 ? -12.007 4.987 23.180 1.00 90.81 89 VAL A C 1
ATOM 774 O O . VAL A 1 89 ? -12.262 3.835 23.509 1.00 90.81 89 VAL A O 1
ATOM 777 N N . PHE A 1 90 ? -10.770 5.439 22.984 1.00 94.50 90 PHE A N 1
ATOM 778 C CA . PHE A 1 90 ? -9.576 4.611 23.140 1.00 94.50 90 PHE A CA 1
ATOM 779 C C . PHE A 1 90 ? -8.723 5.172 24.270 1.00 94.50 90 PHE A C 1
ATOM 781 O O . PHE A 1 90 ? -8.370 6.351 24.275 1.00 94.50 90 PHE A O 1
ATOM 788 N N . THR A 1 91 ? -8.384 4.318 25.222 1.00 95.38 91 THR A N 1
ATOM 789 C CA . THR A 1 91 ? -7.597 4.656 26.413 1.00 95.38 91 THR A CA 1
ATOM 790 C C . THR A 1 91 ? -6.096 4.451 26.205 1.00 95.38 91 THR A C 1
ATOM 792 O O . THR A 1 91 ? -5.286 4.913 27.007 1.00 95.38 91 THR A O 1
ATOM 795 N N . SER A 1 92 ? -5.702 3.785 25.112 1.00 96.44 92 SER A N 1
ATOM 796 C CA . SER A 1 92 ? -4.303 3.567 24.740 1.0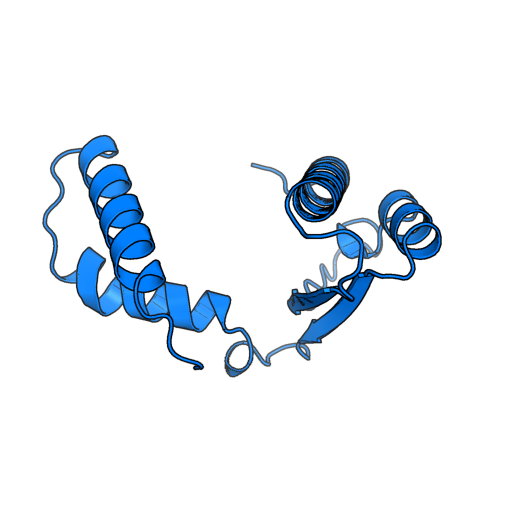0 96.44 92 SER A CA 1
ATOM 797 C C . SER A 1 92 ? -4.109 3.450 23.224 1.00 96.44 92 SER A C 1
ATOM 799 O O . SER A 1 92 ? -5.036 3.137 22.476 1.00 96.44 92 SER A O 1
ATOM 801 N N . VAL A 1 93 ? -2.869 3.649 22.765 1.00 96.06 93 VAL A N 1
ATOM 802 C CA . VAL A 1 93 ? -2.489 3.419 21.359 1.00 96.06 93 VAL A CA 1
ATOM 803 C C . VAL A 1 93 ? -2.690 1.953 20.967 1.00 96.06 93 VAL A C 1
ATOM 805 O O . VAL A 1 93 ? -3.164 1.680 19.870 1.00 96.06 93 VAL A O 1
ATOM 808 N N . SER A 1 94 ? -2.384 1.011 21.862 1.00 96.69 94 SER A N 1
ATOM 809 C CA . SER A 1 94 ? -2.579 -0.422 21.608 1.00 96.69 94 SER A CA 1
ATOM 810 C C . SER A 1 94 ? -4.047 -0.768 21.358 1.00 96.69 94 SER A C 1
ATOM 812 O O . SER A 1 94 ? -4.348 -1.557 20.468 1.00 96.69 94 SER A O 1
ATOM 814 N N . GLU A 1 95 ? -4.964 -0.144 22.101 1.00 95.88 95 GLU A N 1
ATOM 815 C CA . GLU A 1 95 ? -6.406 -0.319 21.907 1.00 95.88 95 GLU A CA 1
ATOM 816 C C . GLU A 1 95 ? -6.868 0.232 20.550 1.00 95.88 95 GLU A C 1
ATOM 818 O O . GLU A 1 95 ? -7.634 -0.421 19.840 1.00 95.88 95 GLU A O 1
ATOM 823 N N . LEU A 1 96 ? -6.350 1.397 20.150 1.00 95.06 96 LEU A N 1
ATOM 824 C CA . LEU A 1 96 ? -6.609 1.970 18.829 1.00 95.06 96 LEU A CA 1
ATOM 825 C C . LEU A 1 96 ? -6.106 1.053 17.702 1.00 95.06 96 LEU A C 1
ATOM 827 O O . LEU A 1 96 ? -6.834 0.818 16.739 1.00 95.06 96 LEU A O 1
ATOM 831 N N . VAL A 1 97 ? -4.890 0.513 17.823 1.00 95.81 97 VAL A N 1
ATOM 832 C CA . VAL A 1 97 ? -4.321 -0.424 16.838 1.00 95.81 97 VAL A CA 1
ATOM 833 C C . VAL A 1 97 ? -5.186 -1.679 16.730 1.00 95.81 97 VAL A C 1
ATOM 835 O O . VAL A 1 97 ? -5.608 -2.024 15.631 1.00 95.81 97 VAL A O 1
ATOM 838 N N . ALA A 1 98 ? -5.549 -2.294 17.859 1.00 95.50 98 ALA A N 1
ATOM 839 C CA . ALA A 1 98 ? -6.412 -3.473 17.870 1.00 95.50 98 ALA A CA 1
ATOM 840 C C . ALA A 1 98 ? -7.785 -3.199 17.230 1.00 95.50 98 ALA A C 1
ATOM 842 O O . ALA A 1 98 ? -8.331 -4.045 16.522 1.00 95.50 98 ALA A O 1
ATOM 843 N N . ALA A 1 99 ? -8.345 -2.004 17.438 1.00 94.69 99 ALA A N 1
ATOM 844 C CA . ALA A 1 99 ? -9.599 -1.600 16.816 1.00 94.69 99 ALA A CA 1
ATOM 845 C C . ALA A 1 99 ? -9.486 -1.414 15.295 1.00 94.69 99 ALA A C 1
ATOM 847 O O . ALA A 1 99 ? -10.443 -1.733 14.586 1.00 94.69 99 ALA A O 1
ATOM 848 N N . ILE A 1 100 ? -8.349 -0.911 14.803 1.00 94.88 100 ILE A N 1
ATOM 849 C CA . ILE A 1 100 ? -8.060 -0.799 13.368 1.00 94.88 100 ILE A CA 1
ATOM 850 C C . ILE A 1 100 ? -7.882 -2.191 12.755 1.00 94.88 100 ILE A C 1
ATOM 852 O O . ILE A 1 100 ? -8.521 -2.486 11.747 1.00 94.88 100 ILE A O 1
ATOM 856 N N . ASP A 1 101 ? -7.091 -3.062 13.384 1.00 95.38 101 ASP A N 1
ATOM 857 C CA . ASP A 1 101 ? -6.857 -4.430 12.909 1.00 95.38 101 ASP A CA 1
ATOM 858 C C . ASP A 1 101 ? -8.161 -5.233 12.842 1.00 95.38 101 ASP A C 1
ATOM 860 O O . ASP A 1 101 ? -8.436 -5.897 11.842 1.00 95.38 101 ASP A O 1
ATOM 864 N N . ALA A 1 102 ? -9.012 -5.117 13.867 1.00 94.69 102 ALA A N 1
ATOM 865 C CA . ALA A 1 102 ? -10.326 -5.753 13.883 1.00 94.69 102 ALA A CA 1
ATOM 866 C C . ALA A 1 102 ? -11.239 -5.230 12.763 1.00 94.69 102 ALA A C 1
ATOM 868 O O . ALA A 1 102 ? -11.944 -6.018 12.132 1.00 94.69 102 ALA A O 1
ATOM 869 N N . TYR A 1 103 ? -11.214 -3.921 12.484 1.00 93.62 103 TYR A N 1
ATOM 870 C CA . TYR A 1 103 ? -11.976 -3.342 11.378 1.00 93.62 103 TYR A CA 1
ATOM 871 C C . TYR A 1 103 ? -11.489 -3.866 10.023 1.00 93.62 103 TYR A C 1
ATOM 873 O O . TYR A 1 103 ? -12.301 -4.286 9.205 1.00 93.62 103 TYR A O 1
ATOM 881 N N . VAL A 1 104 ? -10.170 -3.896 9.798 1.00 93.00 104 VAL A N 1
ATOM 882 C CA . VAL A 1 104 ? -9.569 -4.431 8.565 1.00 93.00 104 VAL A CA 1
ATOM 883 C C . VAL A 1 104 ? -9.922 -5.909 8.387 1.00 93.00 104 VAL A C 1
ATOM 885 O O . VAL A 1 104 ? -10.341 -6.313 7.304 1.00 93.00 104 VAL A O 1
ATOM 888 N N . ALA A 1 105 ? -9.794 -6.715 9.444 1.00 94.12 105 ALA A N 1
ATOM 889 C CA . ALA A 1 105 ? -10.135 -8.134 9.410 1.00 94.12 105 ALA A CA 1
ATOM 890 C C . ALA A 1 105 ? -11.616 -8.354 9.076 1.00 94.12 105 ALA A C 1
ATOM 892 O O . ALA A 1 105 ? -11.925 -9.204 8.247 1.00 94.12 105 ALA A O 1
ATOM 893 N N . HIS A 1 106 ? -12.512 -7.564 9.676 1.00 92.44 106 HIS A N 1
ATOM 894 C CA . HIS A 1 106 ? -13.941 -7.617 9.386 1.00 92.44 106 HIS A CA 1
ATOM 895 C C . HIS A 1 106 ? -14.262 -7.171 7.954 1.00 92.44 106 HIS A C 1
ATOM 897 O O . HIS A 1 106 ? -15.009 -7.848 7.265 1.00 92.44 106 HIS A O 1
ATOM 903 N N . HIS A 1 107 ? -13.673 -6.076 7.472 1.00 90.19 107 HIS A N 1
ATOM 904 C CA . HIS A 1 107 ? -13.890 -5.599 6.104 1.00 90.19 107 HIS A CA 1
ATOM 905 C C . HIS A 1 107 ? -13.445 -6.627 5.049 1.00 90.19 107 HIS A C 1
ATOM 907 O O . HIS A 1 107 ? -14.096 -6.792 4.022 1.00 90.19 107 HIS A O 1
ATOM 913 N N . ASN A 1 108 ? -12.359 -7.357 5.314 1.00 89.75 108 ASN A N 1
ATOM 914 C CA . ASN A 1 108 ? -11.821 -8.360 4.394 1.00 89.75 108 ASN A CA 1
ATOM 915 C C . ASN A 1 108 ? -12.665 -9.644 4.286 1.00 89.75 108 ASN A C 1
ATOM 917 O O . ASN A 1 108 ? -12.367 -10.462 3.416 1.00 89.75 108 ASN A O 1
ATOM 921 N N . THR A 1 109 ? -13.677 -9.862 5.137 1.00 92.62 109 THR A N 1
ATOM 922 C CA . THR A 1 109 ? -14.539 -11.054 5.023 1.00 92.62 109 THR A CA 1
ATOM 923 C C . THR A 1 109 ? -15.545 -10.950 3.875 1.00 92.62 109 THR A C 1
ATOM 925 O O . THR A 1 109 ? -15.887 -11.976 3.292 1.00 92.62 109 THR A O 1
ATOM 928 N N . ASP A 1 110 ? -15.986 -9.737 3.532 1.00 88.25 110 ASP A N 1
ATOM 929 C CA . ASP A 1 110 ? -16.884 -9.437 2.408 1.00 88.25 110 ASP A CA 1
ATOM 930 C C . ASP A 1 110 ? -16.520 -8.068 1.796 1.00 88.25 110 ASP A C 1
ATOM 932 O O . ASP A 1 110 ? -17.206 -7.065 2.030 1.00 88.25 110 ASP A O 1
ATOM 936 N N . PRO A 1 111 ? -15.392 -7.978 1.063 1.00 83.00 111 PRO A N 1
ATOM 937 C CA . PRO A 1 111 ? -14.930 -6.712 0.515 1.00 83.00 111 PRO A CA 1
ATOM 938 C C . PRO A 1 111 ? -15.843 -6.263 -0.629 1.00 83.00 111 PRO A C 1
ATOM 940 O O . PRO A 1 111 ? -16.029 -6.972 -1.621 1.00 83.00 111 PRO A O 1
ATOM 943 N N . LYS A 1 112 ? -16.377 -5.044 -0.523 1.00 78.00 112 LYS A N 1
ATOM 944 C CA . LYS A 1 112 ? -17.225 -4.442 -1.559 1.00 78.00 112 LYS A CA 1
ATOM 945 C C . LYS A 1 112 ? -16.418 -3.488 -2.442 1.00 78.00 112 LYS A C 1
ATOM 947 O O . LYS A 1 112 ? -15.615 -2.720 -1.912 1.00 78.0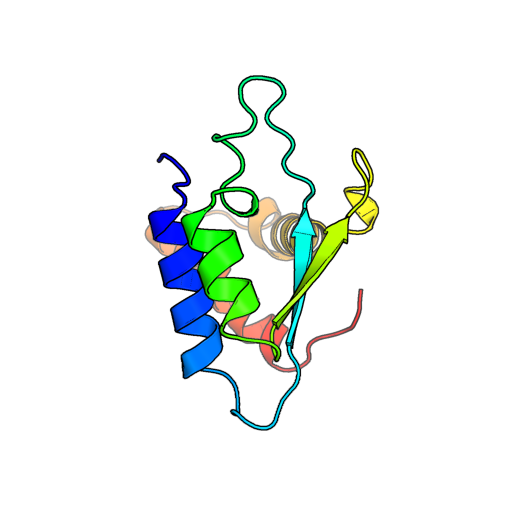0 112 LYS A O 1
ATOM 952 N N . PRO A 1 113 ? -16.633 -3.491 -3.770 1.00 70.81 113 PRO A N 1
ATOM 953 C CA . PRO A 1 113 ? -16.131 -2.427 -4.635 1.00 70.81 113 PRO A CA 1
ATOM 954 C C . PRO A 1 113 ? -16.661 -1.055 -4.178 1.00 70.81 113 PRO A C 1
ATOM 956 O O . PRO A 1 113 ? -17.812 -0.959 -3.749 1.00 70.81 113 PRO A O 1
ATOM 959 N N . PHE A 1 114 ? -15.820 -0.019 -4.264 1.00 63.88 114 PHE A N 1
ATOM 960 C CA . PHE A 1 114 ? -16.159 1.371 -3.915 1.00 63.88 114 PHE A CA 1
ATOM 961 C C . PHE A 1 114 ? -16.865 2.133 -5.038 1.00 63.88 114 PHE A C 1
ATOM 963 O O . PHE A 1 114 ? -16.622 1.802 -6.220 1.00 63.88 114 PHE A O 1
#

Foldseek 3Di:
DQDALVVVVVVVVVCCVVDDVPAQDEDEEEPPDPPPDCCSPSCSHPVNVVVCVVRVSYHYHYDDVPPCVPVVVVVVVVCCCVPFVVPDDDPDPVRVVVSVVVVVVVCVVPPDDD

Radius of gyration: 16.85 Å; chains: 1; bounding box: 34×36×43 Å

InterPro domains:
  IPR038717 Tc1-like transposase, DDE domain [PF13358] (4-96)